Protein AF-A0A0C1KDZ0-F1 (afdb_monomer_lite)

Sequence (72 aa):
MQILLIYSLKADIKECMYIRMKTSKKAKYPTLQVVEGVREGKKVKQRTIAHLGMIKSQQDLQRLKNLADKLI

Foldseek 3Di:
DDWDDDDDDDDDDDKDWDWTWDDDPPDPFIWIFTWIFDDDDPDTDIDTDDTQGTDPDPVVVVVSVVVVVVVD

Radius of gyration: 13.08 Å; chains: 1; bounding box: 36×22×36 Å

pLDDT: mean 78.38, std 19.81, range [30.56, 94.56]

Structure (mmCIF, N/CA/C/O backbone):
data_AF-A0A0C1KDZ0-F1
#
_entry.id   AF-A0A0C1KDZ0-F1
#
loop_
_atom_site.group_PDB
_atom_site.id
_atom_site.type_symbol
_atom_site.label_atom_id
_atom_site.label_alt_id
_atom_site.label_comp_id
_atom_site.label_asym_id
_atom_site.label_entity_id
_atom_site.label_seq_id
_atom_site.pdbx_PDB_ins_code
_atom_site.Cartn_x
_atom_site.Cartn_y
_atom_site.Cartn_z
_atom_site.occupancy
_atom_site.B_iso_or_equiv
_atom_site.auth_seq_id
_atom_site.auth_comp_id
_atom_site.auth_asym_id
_atom_site.auth_atom_id
_atom_site.pdbx_PDB_model_num
ATOM 1 N N . MET A 1 1 ? 3.801 16.582 4.461 1.00 34.94 1 MET A N 1
ATOM 2 C CA . MET A 1 1 ? 3.554 15.154 4.162 1.00 34.94 1 MET A CA 1
ATOM 3 C C . MET A 1 1 ? 2.301 15.117 3.305 1.00 34.94 1 MET A C 1
ATOM 5 O O . MET A 1 1 ? 1.231 15.374 3.830 1.00 34.94 1 MET A O 1
ATOM 9 N N . GLN A 1 2 ? 2.446 14.978 1.988 1.00 30.56 2 GLN A N 1
ATOM 10 C CA . GLN A 1 2 ? 1.348 15.180 1.036 1.00 30.56 2 GLN A CA 1
ATOM 11 C C . GLN A 1 2 ? 0.661 13.829 0.791 1.00 30.56 2 GLN A C 1
ATOM 13 O O . GLN A 1 2 ? 1.302 12.890 0.323 1.00 30.56 2 GLN A O 1
ATOM 18 N N . ILE A 1 3 ? -0.602 13.699 1.204 1.00 43.22 3 ILE A N 1
ATOM 19 C CA . ILE A 1 3 ? -1.427 12.501 1.002 1.00 43.22 3 ILE A CA 1
ATOM 20 C C . ILE A 1 3 ? -2.363 12.819 -0.164 1.00 43.22 3 ILE A C 1
ATOM 22 O O . ILE A 1 3 ? -3.257 13.647 -0.022 1.00 43.22 3 ILE A O 1
ATOM 26 N N . LEU A 1 4 ? -2.131 12.192 -1.318 1.00 37.22 4 LEU A N 1
ATOM 27 C CA . LEU A 1 4 ? -3.050 12.244 -2.453 1.00 37.22 4 LEU A CA 1
ATOM 28 C C . LEU A 1 4 ? -4.104 11.144 -2.234 1.00 37.22 4 LEU A C 1
ATOM 30 O O . LEU A 1 4 ? -3.780 9.959 -2.320 1.00 37.22 4 LEU A O 1
ATOM 34 N N . LEU A 1 5 ? -5.325 11.535 -1.858 1.00 39.91 5 LEU A N 1
ATOM 35 C CA . LEU A 1 5 ? -6.486 10.644 -1.766 1.00 39.91 5 LEU A CA 1
ATOM 36 C C . LEU A 1 5 ? -6.959 10.335 -3.190 1.00 39.91 5 LEU A C 1
ATOM 38 O O . LEU A 1 5 ? -7.298 11.259 -3.925 1.00 39.91 5 LEU A O 1
ATOM 42 N N . ILE A 1 6 ? -6.992 9.064 -3.585 1.00 44.75 6 ILE A N 1
ATOM 43 C CA . ILE A 1 6 ? -7.574 8.649 -4.861 1.00 44.75 6 ILE A CA 1
ATOM 44 C C . ILE A 1 6 ? -8.635 7.578 -4.561 1.00 44.75 6 ILE A C 1
ATOM 46 O O . ILE A 1 6 ? -8.306 6.473 -4.147 1.00 44.75 6 ILE A O 1
ATOM 50 N N . TYR A 1 7 ? -9.889 8.002 -4.759 1.00 43.75 7 TYR A N 1
ATOM 51 C CA . TYR A 1 7 ? -11.188 7.315 -4.689 1.00 43.75 7 TYR A CA 1
ATOM 52 C C . TYR A 1 7 ? -11.678 6.796 -3.321 1.00 43.75 7 TYR A C 1
ATOM 54 O O . TYR A 1 7 ? -11.044 6.003 -2.636 1.00 43.75 7 TYR A O 1
ATOM 62 N N . SER A 1 8 ? -12.870 7.278 -2.946 1.00 39.47 8 SER A N 1
ATOM 63 C CA . SER A 1 8 ? -13.668 6.876 -1.787 1.00 39.47 8 SER A CA 1
ATOM 64 C C . SER A 1 8 ? -15.029 6.425 -2.318 1.00 39.47 8 SER A C 1
ATOM 66 O O . SER A 1 8 ? -15.787 7.244 -2.837 1.00 39.47 8 SER A O 1
ATOM 68 N N . LEU A 1 9 ? -15.319 5.125 -2.236 1.00 45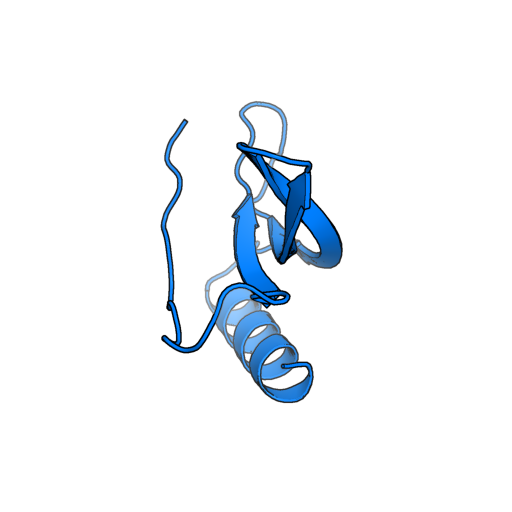.72 9 LEU A N 1
ATOM 69 C CA . LEU A 1 9 ? -16.661 4.596 -2.466 1.00 45.72 9 LEU A CA 1
ATOM 70 C C . LEU A 1 9 ? -17.434 4.675 -1.143 1.00 45.72 9 LEU A C 1
ATOM 72 O O . LEU A 1 9 ? -17.023 4.117 -0.128 1.00 45.72 9 LEU A O 1
ATOM 76 N N . LYS A 1 10 ? -18.522 5.451 -1.156 1.00 41.88 10 LYS A N 1
ATOM 77 C CA . LYS A 1 10 ? -19.493 5.583 -0.064 1.00 41.88 10 LYS A CA 1
ATOM 78 C C . LYS A 1 10 ? -20.283 4.284 0.089 1.00 41.88 10 LYS A C 1
ATOM 80 O O . LYS A 1 10 ? -21.041 3.952 -0.812 1.00 41.88 10 LYS A O 1
ATOM 85 N N . ALA A 1 11 ? -20.196 3.658 1.254 1.00 34.25 11 ALA A N 1
ATOM 86 C CA . ALA A 1 11 ? -21.305 3.016 1.964 1.00 34.25 11 ALA A CA 1
ATOM 87 C C . ALA A 1 11 ? -20.780 2.586 3.339 1.00 34.25 11 ALA A C 1
ATOM 89 O O . ALA A 1 11 ? -19.633 2.174 3.420 1.00 34.25 11 ALA A O 1
ATOM 90 N N . ASP A 1 12 ? -21.593 2.777 4.378 1.00 36.97 12 ASP A N 1
ATOM 91 C CA . ASP A 1 12 ? -21.511 2.268 5.755 1.00 36.97 12 ASP A CA 1
ATOM 92 C C . ASP A 1 12 ? -20.163 1.833 6.364 1.00 36.97 12 ASP A C 1
ATOM 94 O O . ASP A 1 12 ? -19.396 1.057 5.818 1.00 36.97 12 ASP A O 1
ATOM 98 N N . ILE A 1 13 ? -19.917 2.296 7.592 1.00 43.66 13 ILE A N 1
ATOM 99 C CA . ILE A 1 13 ? -18.659 2.226 8.356 1.00 43.66 13 ILE A CA 1
ATOM 100 C C . ILE A 1 13 ? -18.297 0.779 8.760 1.00 43.66 13 ILE A C 1
ATOM 102 O O . ILE A 1 13 ? -18.296 0.426 9.940 1.00 43.66 13 ILE A O 1
ATOM 106 N N . LYS A 1 14 ? -17.968 -0.059 7.779 1.00 45.38 14 LYS A N 1
ATOM 107 C CA . LYS A 1 14 ? -17.373 -1.387 7.907 1.00 45.38 14 LYS A CA 1
ATOM 108 C C . LYS A 1 14 ? -16.390 -1.564 6.743 1.00 45.38 14 LYS A C 1
ATOM 110 O O . LYS A 1 14 ? -16.772 -1.924 5.644 1.00 45.38 14 LYS A O 1
ATOM 115 N N . GLU A 1 15 ? -15.127 -1.243 7.018 1.00 55.19 15 GLU A N 1
ATOM 116 C CA . GLU A 1 15 ? -13.950 -1.673 6.241 1.00 55.19 15 GLU A CA 1
ATOM 117 C C . GLU A 1 15 ? -1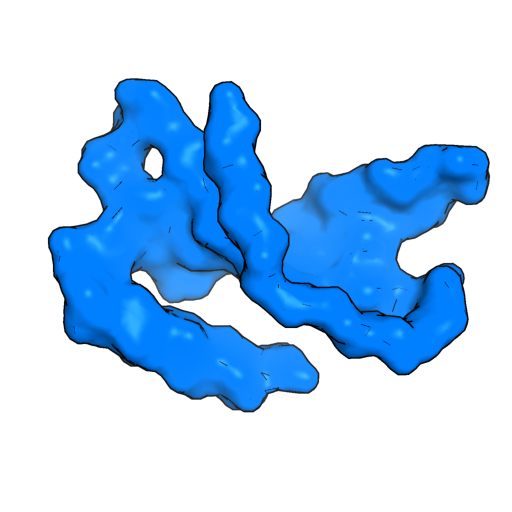3.841 -1.135 4.802 1.00 55.19 15 GLU A C 1
ATOM 119 O O . GLU A 1 15 ? -13.937 -1.850 3.811 1.00 55.19 15 GLU A O 1
ATOM 124 N N . CYS A 1 16 ? -13.550 0.164 4.670 1.00 71.56 16 CYS A N 1
ATOM 125 C CA . CYS A 1 16 ? -13.132 0.718 3.383 1.00 71.56 16 CYS A CA 1
ATOM 126 C C . CYS A 1 16 ? -11.657 0.374 3.127 1.00 71.56 16 CYS A C 1
ATOM 128 O O . CYS A 1 16 ? -10.757 1.034 3.666 1.00 71.56 16 CYS A O 1
ATOM 130 N N . MET A 1 17 ? -11.404 -0.642 2.302 1.00 84.50 17 MET A N 1
ATOM 131 C CA . MET A 1 17 ? -10.107 -0.828 1.652 1.00 84.50 17 MET A CA 1
ATOM 132 C C . MET A 1 17 ? -9.954 0.196 0.519 1.00 84.50 17 MET A C 1
ATOM 134 O O . MET A 1 17 ? -10.897 0.471 -0.217 1.00 84.50 17 MET A O 1
ATOM 138 N N . TYR A 1 18 ? -8.775 0.798 0.385 1.00 85.75 18 TYR A N 1
ATOM 139 C CA . TYR A 1 18 ? -8.457 1.726 -0.700 1.00 85.75 18 TYR A CA 1
ATOM 140 C C . TYR A 1 18 ? -6.965 1.704 -1.024 1.00 85.75 18 TYR A C 1
ATOM 142 O O . TYR A 1 18 ? -6.128 1.208 -0.263 1.00 85.75 18 TYR A O 1
ATOM 150 N N . ILE A 1 19 ? -6.622 2.269 -2.178 1.00 89.00 19 ILE A N 1
ATOM 151 C CA . ILE A 1 19 ? -5.247 2.337 -2.656 1.00 89.00 19 ILE A CA 1
ATOM 152 C C . ILE A 1 19 ? -4.625 3.667 -2.255 1.00 89.00 19 ILE A C 1
ATOM 154 O O . ILE A 1 19 ? -5.181 4.743 -2.470 1.00 89.00 19 ILE A O 1
ATOM 158 N N . ARG A 1 20 ? -3.422 3.601 -1.694 1.00 88.69 20 ARG A N 1
ATOM 159 C CA . ARG A 1 20 ? -2.653 4.769 -1.277 1.00 88.69 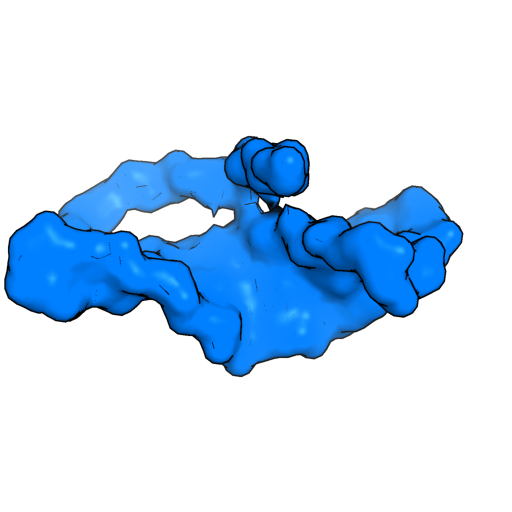20 ARG A CA 1
ATOM 160 C C . ARG A 1 20 ? -1.269 4.747 -1.898 1.00 88.69 20 ARG A C 1
ATOM 162 O O . ARG A 1 20 ? -0.565 3.742 -1.868 1.00 88.69 20 ARG A O 1
ATOM 169 N N . MET A 1 21 ? -0.825 5.911 -2.355 1.00 91.69 21 MET A N 1
ATOM 170 C CA . MET A 1 21 ? 0.579 6.152 -2.660 1.00 91.69 21 MET A CA 1
ATOM 171 C C . MET A 1 21 ? 1.296 6.697 -1.420 1.00 91.69 21 MET A C 1
ATOM 173 O O . MET A 1 21 ? 0.895 7.705 -0.832 1.00 91.69 21 MET A O 1
ATOM 177 N N . LYS A 1 22 ? 2.362 6.018 -0.999 1.00 90.94 22 LYS A N 1
ATOM 178 C CA . LYS A 1 22 ? 3.211 6.417 0.122 1.00 90.94 22 LYS A CA 1
ATOM 179 C C . LYS A 1 22 ? 4.531 6.965 -0.398 1.00 90.94 22 LYS A C 1
ATOM 181 O O . LYS A 1 22 ? 5.289 6.269 -1.070 1.00 90.94 22 LYS A O 1
ATOM 186 N N . THR A 1 23 ? 4.815 8.207 -0.028 1.00 90.94 23 THR A N 1
ATOM 187 C CA . THR A 1 23 ? 6.098 8.874 -0.251 1.00 90.94 23 THR A CA 1
ATOM 188 C C . THR A 1 23 ? 6.808 9.063 1.090 1.00 90.94 23 THR A C 1
ATOM 190 O O . THR A 1 23 ? 6.175 9.259 2.129 1.00 90.94 23 THR A O 1
ATOM 193 N N . SER A 1 24 ? 8.134 8.954 1.098 1.00 86.75 24 SER A N 1
ATOM 194 C CA . SER A 1 24 ? 8.966 9.171 2.284 1.00 86.75 24 SER A CA 1
ATOM 195 C C . SER A 1 24 ? 10.234 9.896 1.868 1.00 86.75 24 SER A C 1
ATOM 197 O O . SER A 1 24 ? 10.800 9.570 0.832 1.00 86.75 24 SER A O 1
ATOM 199 N N . LYS A 1 25 ? 10.723 10.819 2.706 1.00 86.50 25 LYS A N 1
ATOM 200 C CA . LYS A 1 25 ? 11.990 11.531 2.463 1.00 86.50 25 LYS A CA 1
ATOM 201 C C . LYS A 1 25 ? 13.199 10.588 2.361 1.00 86.50 25 LYS A C 1
ATOM 203 O O . LYS A 1 25 ? 14.198 10.954 1.763 1.00 86.50 25 LYS A O 1
ATOM 208 N N . LYS A 1 26 ? 13.111 9.391 2.955 1.00 87.69 26 LYS A N 1
ATOM 209 C CA . LYS A 1 26 ? 14.174 8.370 2.926 1.00 87.69 26 LYS A CA 1
ATOM 210 C C . LYS A 1 26 ? 14.049 7.389 1.755 1.00 87.69 26 LYS A C 1
ATOM 212 O O . LYS A 1 26 ? 14.977 6.630 1.507 1.00 87.69 26 LYS A O 1
ATOM 217 N N . ALA A 1 27 ? 12.899 7.343 1.081 1.00 83.31 27 ALA A N 1
ATOM 218 C CA . ALA A 1 27 ? 12.658 6.389 0.005 1.00 83.31 27 ALA A CA 1
ATOM 219 C C . ALA A 1 27 ? 12.980 7.031 -1.347 1.00 83.31 27 ALA A C 1
ATOM 221 O O . ALA A 1 27 ? 12.484 8.113 -1.646 1.00 83.31 27 ALA A O 1
ATOM 222 N N . LYS A 1 28 ? 13.764 6.335 -2.180 1.00 88.31 28 LYS A N 1
ATOM 223 C CA . LYS A 1 28 ? 14.121 6.802 -3.530 1.00 88.31 28 LYS A CA 1
ATOM 224 C C . LYS A 1 28 ? 12.905 6.909 -4.461 1.00 88.31 28 LYS A C 1
ATOM 226 O O . LYS A 1 28 ? 12.889 7.767 -5.334 1.00 88.31 28 LYS A O 1
ATOM 231 N N . TYR A 1 29 ? 11.895 6.058 -4.264 1.00 91.50 29 TYR A N 1
ATOM 232 C CA . TYR A 1 29 ? 10.691 6.008 -5.094 1.00 91.50 29 TYR A CA 1
ATOM 233 C C . TYR A 1 29 ? 9.415 5.909 -4.241 1.00 91.50 29 TYR A C 1
ATOM 235 O O . TYR A 1 29 ? 9.443 5.288 -3.171 1.00 91.50 29 TYR A O 1
ATOM 243 N N . PRO A 1 30 ? 8.282 6.474 -4.702 1.00 92.50 30 PRO A N 1
ATOM 244 C CA . PRO A 1 30 ? 6.971 6.235 -4.105 1.00 92.50 30 PRO A CA 1
ATOM 245 C C . PRO A 1 30 ? 6.588 4.751 -4.149 1.00 92.50 30 PRO A C 1
ATOM 247 O O . PRO A 1 30 ? 7.010 4.010 -5.034 1.00 92.50 30 PRO A O 1
ATOM 250 N N . THR A 1 31 ? 5.757 4.311 -3.206 1.00 92.19 31 THR A N 1
ATOM 251 C CA . THR A 1 31 ? 5.235 2.934 -3.153 1.00 92.19 31 THR A CA 1
ATOM 252 C C . THR A 1 31 ? 3.715 2.950 -3.168 1.00 92.19 31 THR A C 1
ATOM 254 O O . THR A 1 31 ? 3.107 3.733 -2.437 1.00 92.19 31 THR A O 1
ATOM 257 N N . LEU A 1 32 ? 3.100 2.083 -3.969 1.00 92.50 32 LEU A N 1
ATOM 258 C CA . LEU A 1 32 ? 1.655 1.878 -3.969 1.00 92.50 32 LEU A CA 1
ATOM 259 C C . LEU A 1 32 ? 1.286 0.803 -2.938 1.00 92.50 32 LEU A C 1
ATO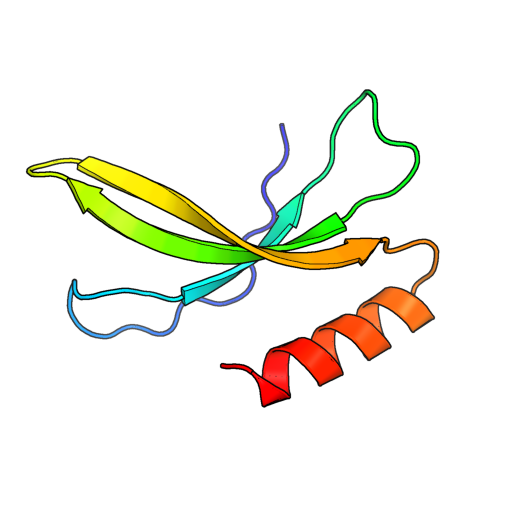M 261 O O . LEU A 1 32 ? 1.950 -0.232 -2.842 1.00 92.50 32 LEU A O 1
ATOM 265 N N . GLN A 1 33 ? 0.257 1.063 -2.140 1.00 91.62 33 GLN A N 1
ATOM 266 C CA . GLN A 1 33 ? -0.168 0.213 -1.032 1.00 91.62 33 GLN A CA 1
ATOM 267 C C . GLN A 1 33 ? -1.683 0.035 -1.043 1.00 91.62 33 GLN A C 1
ATOM 269 O O . GLN A 1 33 ? -2.408 0.979 -1.354 1.00 91.62 33 GLN A O 1
ATOM 274 N N . VAL A 1 34 ? -2.140 -1.144 -0.631 1.00 90.56 34 VAL A N 1
ATOM 275 C CA . VAL A 1 34 ? -3.531 -1.371 -0.229 1.00 90.56 34 VAL A CA 1
ATOM 276 C C . VAL A 1 34 ? -3.616 -1.099 1.262 1.00 90.56 34 VAL A C 1
ATOM 278 O O . VAL A 1 34 ? -2.824 -1.635 2.047 1.00 90.56 34 VAL A O 1
ATOM 281 N N . VAL A 1 35 ? -4.544 -0.242 1.656 1.00 89.50 35 VAL A N 1
ATOM 282 C CA . VAL A 1 35 ? -4.765 0.131 3.048 1.00 89.50 35 VAL A CA 1
ATOM 283 C C . VAL A 1 35 ? -6.232 -0.037 3.401 1.00 89.50 35 VAL A C 1
ATOM 285 O O . VAL A 1 35 ? -7.105 0.130 2.562 1.00 89.50 35 VAL A O 1
ATOM 288 N N . GLU A 1 36 ? -6.490 -0.345 4.657 1.00 87.50 36 GLU A N 1
ATOM 289 C CA . GLU A 1 36 ? -7.820 -0.524 5.217 1.00 87.50 36 GLU A CA 1
ATOM 290 C C . GLU A 1 36 ? -8.062 0.521 6.304 1.00 87.50 36 GLU A C 1
ATOM 292 O O . GLU A 1 36 ? -7.178 0.817 7.117 1.00 87.50 36 GLU A O 1
ATOM 297 N N . GLY A 1 37 ? -9.261 1.100 6.317 1.00 85.75 37 GLY A N 1
ATOM 298 C CA . GLY A 1 37 ? -9.743 1.904 7.435 1.00 85.75 37 GLY A CA 1
ATOM 299 C C . GLY A 1 37 ? -10.324 1.019 8.536 1.00 85.75 37 GLY A C 1
ATOM 300 O O . GLY A 1 37 ? -11.479 0.618 8.445 1.00 85.75 37 GLY A O 1
ATOM 301 N N . VAL A 1 38 ? -9.560 0.776 9.601 1.00 84.44 38 VAL A N 1
ATOM 302 C CA . VAL A 1 38 ? -10.018 0.025 10.779 1.00 84.44 38 VAL A CA 1
ATOM 303 C C . VAL A 1 38 ? -10.538 1.005 11.827 1.00 84.44 38 VAL A C 1
ATOM 305 O O . VAL A 1 38 ? -9.835 1.941 12.227 1.00 84.44 38 VAL A O 1
ATOM 308 N N . ARG A 1 39 ? -11.779 0.816 12.288 1.00 83.38 39 ARG A N 1
ATOM 309 C CA . ARG A 1 39 ? -12.360 1.635 13.360 1.00 83.38 39 ARG A CA 1
ATOM 310 C C . ARG A 1 39 ? -12.017 1.045 14.723 1.00 83.38 39 ARG A C 1
ATOM 312 O O . ARG A 1 39 ? -12.456 -0.042 15.071 1.00 83.38 39 ARG A O 1
ATOM 319 N N . GLU A 1 40 ? -11.305 1.819 15.527 1.00 83.44 40 GLU A N 1
ATOM 320 C CA . GLU A 1 40 ? -11.023 1.514 16.926 1.00 83.44 40 GLU A CA 1
ATOM 321 C C . GLU A 1 40 ? -11.783 2.515 17.808 1.00 83.44 40 GLU A C 1
ATOM 323 O O . GLU A 1 40 ? -11.360 3.656 18.036 1.00 83.44 40 GLU A O 1
ATOM 328 N N . GLY A 1 41 ? -12.973 2.105 18.258 1.00 85.81 41 GLY A N 1
ATOM 329 C CA . GLY A 1 41 ? -13.881 2.934 19.051 1.00 85.81 41 GLY A CA 1
ATOM 330 C C . GLY A 1 41 ? -14.330 4.201 18.309 1.00 85.81 41 GLY A C 1
ATOM 331 O O . GLY A 1 41 ? -15.072 4.149 17.323 1.00 85.81 41 GLY A O 1
ATOM 332 N N . LYS A 1 42 ? -13.886 5.369 18.796 1.00 86.62 42 LYS A N 1
ATOM 333 C CA . LYS A 1 42 ? -14.198 6.686 18.204 1.00 86.62 42 LYS A CA 1
ATOM 334 C C . LYS A 1 42 ? -13.204 7.132 17.123 1.00 86.62 42 LYS A C 1
ATOM 336 O O . LYS A 1 42 ? -13.411 8.185 16.530 1.00 86.62 42 LYS A O 1
ATOM 341 N N . LYS A 1 43 ? -12.127 6.380 16.874 1.00 83.38 43 LYS A N 1
ATOM 342 C CA . LYS A 1 43 ? -11.075 6.746 15.913 1.00 83.38 43 LYS A CA 1
ATOM 343 C C . LYS A 1 43 ? -11.039 5.762 14.748 1.00 83.38 43 LYS A C 1
ATOM 345 O O . LYS A 1 43 ? -11.304 4.579 14.926 1.00 83.38 43 LYS A O 1
ATOM 350 N N . VAL A 1 44 ? -10.673 6.250 13.565 1.00 82.88 44 VAL A N 1
ATOM 351 C CA . VAL A 1 44 ? -10.361 5.411 12.399 1.00 82.88 44 VAL A CA 1
ATOM 352 C C . VAL A 1 44 ? -8.853 5.440 12.194 1.00 82.88 44 VAL A C 1
ATOM 354 O O . VAL A 1 44 ? -8.260 6.514 12.076 1.00 82.88 44 VAL A O 1
ATOM 357 N N . LYS A 1 45 ? -8.228 4.265 12.183 1.00 85.31 45 LYS A N 1
ATOM 358 C CA . LYS A 1 45 ? -6.813 4.080 11.868 1.00 85.31 45 LYS A CA 1
ATOM 359 C C . LYS A 1 45 ? -6.676 3.472 10.480 1.00 85.31 45 LYS A C 1
ATOM 361 O O . LYS A 1 45 ? -7.534 2.728 10.022 1.00 85.31 45 LYS A O 1
ATOM 366 N N . GLN A 1 46 ? -5.574 3.796 9.814 1.00 87.62 46 GLN A N 1
ATOM 367 C CA . GLN A 1 46 ? -5.213 3.170 8.546 1.00 87.62 46 GLN A CA 1
ATOM 368 C C . GLN A 1 46 ? -4.288 1.988 8.830 1.00 87.62 46 GLN A C 1
ATOM 370 O O . GLN A 1 46 ? -3.215 2.177 9.408 1.00 87.62 46 GLN A O 1
ATOM 375 N N . ARG A 1 47 ? -4.668 0.791 8.397 1.00 89.81 47 ARG A N 1
ATOM 376 C CA . ARG A 1 47 ? -3.824 -0.405 8.425 1.00 89.81 47 ARG A CA 1
ATOM 377 C C . ARG A 1 47 ? -3.310 -0.679 7.017 1.00 89.81 47 ARG A C 1
ATOM 379 O O . ARG A 1 47 ? -4.075 -0.638 6.065 1.00 89.81 47 ARG A O 1
ATOM 386 N N . THR A 1 48 ? -2.010 -0.923 6.856 1.00 91.19 48 THR A N 1
ATOM 387 C CA . THR A 1 48 ? -1.481 -1.386 5.560 1.00 91.19 48 THR A CA 1
ATOM 388 C C . THR A 1 48 ? -1.747 -2.876 5.424 1.00 91.19 48 THR A C 1
ATOM 390 O O . THR A 1 48 ? -1.340 -3.640 6.295 1.00 91.19 48 THR A O 1
ATOM 393 N N . ILE A 1 49 ? -2.415 -3.260 4.340 1.00 90.56 49 ILE A N 1
ATOM 394 C CA . ILE A 1 49 ? -2.773 -4.646 4.033 1.00 90.56 49 ILE A CA 1
ATOM 395 C C . ILE A 1 49 ? -1.736 -5.265 3.104 1.00 90.56 49 ILE A C 1
ATOM 397 O O . ILE A 1 49 ? -1.263 -6.368 3.351 1.00 90.56 49 ILE A O 1
ATOM 401 N N . ALA A 1 50 ? -1.327 -4.528 2.069 1.00 89.19 50 ALA A N 1
ATOM 402 C CA . ALA A 1 50 ? -0.346 -5.010 1.108 1.00 89.19 50 ALA A CA 1
ATOM 403 C C . ALA A 1 50 ? 0.502 -3.880 0.519 1.00 89.19 50 ALA A C 1
ATOM 405 O O . ALA A 1 50 ? 0.057 -2.739 0.364 1.00 89.19 50 ALA A O 1
ATOM 406 N N . HIS A 1 51 ? 1.731 -4.223 0.141 1.00 91.50 51 HIS A N 1
ATOM 407 C CA . HIS A 1 51 ? 2.601 -3.386 -0.676 1.00 91.50 51 HIS A CA 1
ATOM 408 C C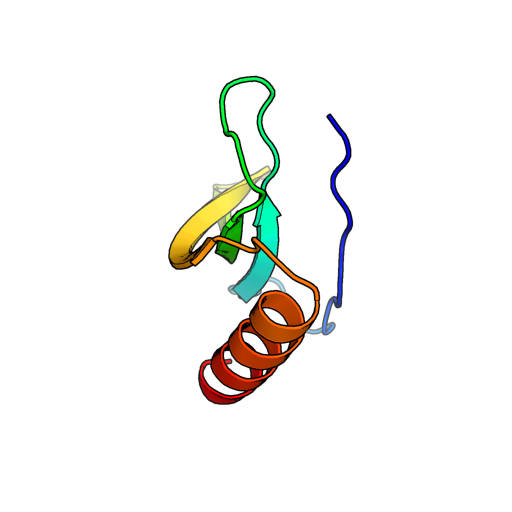 . HIS A 1 51 ? 2.531 -3.893 -2.117 1.00 91.50 51 HIS A C 1
ATOM 410 O O . HIS A 1 51 ? 2.973 -5.002 -2.394 1.00 91.50 51 HIS A O 1
ATOM 416 N N . LEU A 1 52 ? 1.985 -3.090 -3.031 1.00 90.50 52 LEU A N 1
ATOM 417 C CA . LEU A 1 52 ? 1.816 -3.490 -4.432 1.00 90.50 52 LEU A CA 1
ATOM 418 C C . LEU A 1 52 ? 3.115 -3.339 -5.231 1.00 90.50 52 LEU A C 1
ATOM 420 O O . LEU A 1 52 ? 3.400 -4.137 -6.118 1.00 90.50 52 LEU A O 1
ATOM 424 N N . GLY A 1 53 ? 3.919 -2.321 -4.917 1.00 92.19 53 GLY A N 1
ATOM 425 C CA . GLY A 1 53 ? 5.216 -2.119 -5.558 1.00 92.19 53 GLY A CA 1
ATOM 426 C C . GLY A 1 53 ? 5.686 -0.670 -5.565 1.00 92.19 53 GLY A C 1
ATOM 427 O O . GLY A 1 53 ? 4.965 0.248 -5.167 1.00 92.19 53 GLY A O 1
ATOM 428 N N . MET A 1 54 ? 6.925 -0.473 -6.016 1.00 94.56 54 MET A N 1
ATOM 429 C CA . MET A 1 54 ? 7.524 0.850 -6.202 1.00 94.56 54 MET A CA 1
ATOM 430 C C . MET A 1 54 ? 7.148 1.436 -7.562 1.00 94.56 54 MET A C 1
ATOM 432 O O . MET A 1 54 ? 7.124 0.725 -8.563 1.00 94.56 54 MET A O 1
ATOM 436 N N . ILE A 1 55 ? 6.928 2.746 -7.597 1.00 93.88 55 ILE A N 1
ATOM 437 C CA . ILE A 1 55 ? 6.621 3.501 -8.811 1.00 93.88 55 ILE A CA 1
ATOM 438 C C . ILE A 1 55 ? 7.912 4.193 -9.259 1.00 93.88 55 ILE A C 1
ATOM 440 O O . ILE A 1 55 ? 8.261 5.252 -8.737 1.00 93.88 55 ILE A O 1
ATOM 444 N N . LYS A 1 56 ? 8.657 3.575 -10.184 1.00 93.44 56 LYS A N 1
ATOM 445 C CA . LYS A 1 56 ? 9.885 4.166 -10.752 1.00 93.44 56 LYS A CA 1
ATOM 446 C C . LYS A 1 56 ? 9.587 4.984 -12.009 1.00 93.44 56 LYS A C 1
ATOM 448 O O . LYS A 1 56 ? 10.351 5.880 -12.348 1.00 93.44 56 LYS A O 1
ATOM 453 N N . SER A 1 57 ? 8.476 4.676 -12.672 1.00 93.94 57 SER A N 1
ATOM 454 C CA . SER A 1 57 ? 8.019 5.286 -13.916 1.00 93.94 57 SER A CA 1
ATOM 455 C C . SER A 1 57 ? 6.490 5.408 -13.963 1.00 93.94 57 SER A C 1
ATOM 457 O O . SER A 1 57 ? 5.767 4.805 -13.165 1.00 93.94 57 SER A O 1
ATOM 459 N N . GLN A 1 58 ? 5.977 6.156 -14.941 1.00 90.88 58 GLN A N 1
ATOM 460 C CA . GLN A 1 58 ? 4.536 6.233 -15.202 1.00 90.88 58 GLN A CA 1
ATOM 461 C C . GLN A 1 58 ? 3.950 4.883 -15.655 1.00 90.88 58 GLN A C 1
ATOM 463 O O . GLN A 1 58 ? 2.808 4.566 -15.323 1.00 90.88 58 GLN A O 1
ATOM 468 N N . GLN A 1 59 ? 4.738 4.058 -16.351 1.00 94.25 59 GLN A N 1
ATOM 469 C CA . GLN A 1 59 ? 4.324 2.713 -16.752 1.00 94.25 59 GLN A CA 1
ATOM 470 C C . GLN A 1 59 ? 4.123 1.801 -15.533 1.00 94.25 59 GLN A C 1
ATOM 472 O O . GLN A 1 59 ? 3.137 1.065 -15.476 1.00 94.25 59 GLN A O 1
ATOM 477 N N . ASP A 1 60 ? 4.993 1.906 -14.521 1.00 91.81 60 ASP A 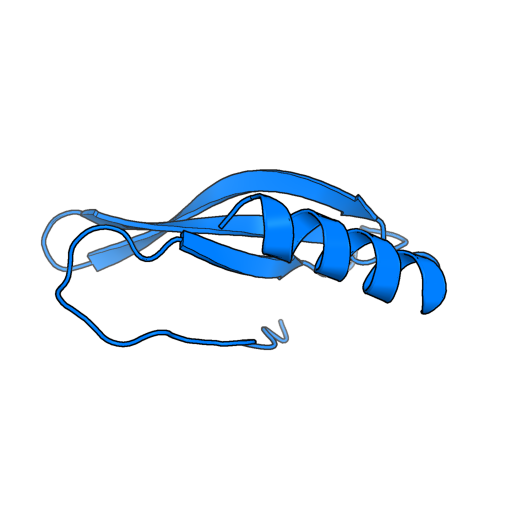N 1
ATOM 478 C CA . ASP A 1 60 ? 4.819 1.186 -13.253 1.00 91.81 60 ASP A CA 1
ATOM 479 C C . ASP A 1 60 ? 3.524 1.597 -12.559 1.00 91.81 60 ASP A C 1
ATOM 481 O O . ASP A 1 60 ? 2.791 0.742 -12.068 1.00 91.81 60 ASP A O 1
ATOM 485 N N . LEU A 1 61 ? 3.214 2.898 -12.547 1.00 89.88 61 LEU A N 1
ATOM 486 C CA . LEU A 1 61 ? 1.975 3.397 -11.956 1.00 89.88 61 LEU A CA 1
ATOM 487 C C . LEU A 1 61 ? 0.751 2.774 -12.630 1.00 89.88 61 LEU A C 1
ATOM 489 O O . LEU A 1 61 ? -0.140 2.299 -11.930 1.00 89.88 61 LEU A O 1
ATOM 493 N N . GLN A 1 62 ? 0.712 2.746 -13.964 1.00 92.81 62 GLN A N 1
ATOM 494 C CA . GLN A 1 62 ? -0.412 2.154 -14.689 1.00 92.81 62 GLN A CA 1
ATOM 495 C C . GLN A 1 62 ? -0.515 0.647 -14.431 1.00 92.81 62 GLN A C 1
ATOM 497 O O . GLN A 1 62 ? -1.600 0.144 -14.152 1.00 92.81 62 GLN A O 1
ATOM 502 N N . ARG A 1 63 ? 0.613 -0.073 -14.450 1.00 94.00 63 ARG A N 1
ATOM 503 C CA . ARG A 1 63 ? 0.645 -1.516 -14.170 1.00 94.00 63 ARG A CA 1
ATOM 504 C C . ARG A 1 63 ? 0.139 -1.831 -12.762 1.00 94.00 63 ARG A C 1
ATOM 506 O O . ARG A 1 63 ? -0.630 -2.770 -12.588 1.00 94.00 63 ARG A O 1
ATOM 513 N N . LEU A 1 64 ? 0.568 -1.054 -11.769 1.00 92.06 64 LEU A N 1
ATOM 514 C CA . LEU A 1 64 ? 0.187 -1.241 -10.370 1.00 92.06 64 LEU A CA 1
ATOM 515 C C . LEU A 1 64 ? -1.265 -0.829 -10.097 1.00 92.06 64 LEU A C 1
ATOM 517 O O . LEU A 1 64 ? -1.909 -1.469 -9.273 1.00 92.06 64 LEU A O 1
ATOM 521 N N . LYS A 1 65 ? -1.796 0.180 -10.799 1.00 88.19 65 LYS A N 1
ATOM 522 C CA . LYS A 1 65 ? -3.231 0.510 -10.771 1.00 88.19 65 LYS A CA 1
ATOM 523 C C . LYS A 1 65 ? -4.073 -0.621 -11.354 1.00 88.19 65 LYS A C 1
ATOM 525 O O . LYS A 1 65 ? -4.938 -1.127 -10.661 1.00 88.19 65 LYS A O 1
ATOM 530 N N . ASN A 1 66 ? -3.724 -1.113 -12.543 1.00 90.81 66 ASN A N 1
ATOM 531 C CA . ASN A 1 66 ? -4.424 -2.243 -13.161 1.00 90.81 66 ASN A CA 1
ATOM 532 C C . ASN A 1 66 ? -4.362 -3.520 -12.301 1.00 90.81 66 ASN A C 1
ATOM 534 O O . ASN A 1 66 ? -5.248 -4.364 -12.382 1.00 90.81 66 ASN A O 1
ATOM 538 N N . LEU A 1 67 ? -3.285 -3.707 -11.527 1.00 89.00 67 LEU A N 1
ATOM 539 C CA . LEU A 1 67 ? -3.184 -4.792 -10.550 1.00 89.00 67 LEU A CA 1
ATOM 540 C C . LEU A 1 67 ? -4.129 -4.550 -9.370 1.00 89.00 67 LEU A C 1
ATOM 542 O O . LEU A 1 67 ? -4.819 -5.471 -8.955 1.00 89.00 67 LEU A O 1
ATOM 546 N N . ALA A 1 68 ? -4.146 -3.327 -8.840 1.00 86.56 68 ALA A N 1
ATOM 547 C CA . ALA A 1 68 ? -5.014 -2.947 -7.736 1.00 86.56 68 ALA A CA 1
ATOM 548 C C . ALA A 1 68 ? -6.497 -3.109 -8.090 1.00 86.56 68 ALA A C 1
ATOM 550 O O . ALA A 1 68 ? -7.219 -3.711 -7.311 1.00 86.56 68 ALA A O 1
ATOM 551 N N . ASP A 1 69 ? -6.911 -2.684 -9.284 1.00 83.88 69 ASP A N 1
ATOM 552 C CA . ASP A 1 69 ? -8.293 -2.797 -9.775 1.00 83.88 69 ASP A CA 1
ATOM 553 C C . ASP A 1 69 ? -8.774 -4.255 -9.921 1.00 83.88 69 ASP A C 1
ATOM 555 O O . ASP A 1 69 ? -9.958 -4.506 -10.102 1.00 83.88 69 ASP A O 1
ATOM 559 N N . LYS A 1 70 ? -7.862 -5.238 -9.887 1.00 85.44 70 LYS A N 1
ATOM 560 C CA . LYS A 1 70 ? -8.205 -6.671 -9.870 1.00 85.44 70 LYS A CA 1
ATOM 561 C C . LYS A 1 70 ? -8.299 -7.255 -8.458 1.00 85.44 70 LYS A C 1
ATOM 563 O O . LYS A 1 70 ? -8.684 -8.411 -8.317 1.00 85.44 70 LYS A O 1
ATOM 568 N N . LEU A 1 71 ? -7.849 -6.517 -7.444 1.00 75.62 71 LEU A N 1
ATOM 569 C CA . LEU A 1 71 ? -7.722 -6.976 -6.057 1.00 75.62 71 LEU A CA 1
ATOM 570 C C . LEU A 1 71 ? -8.809 -6.413 -5.134 1.00 75.62 71 LEU A C 1
ATOM 572 O O . LEU A 1 71 ? -9.015 -6.976 -4.061 1.00 75.62 71 LEU A O 1
ATOM 576 N N . ILE A 1 72 ? -9.448 -5.310 -5.526 1.00 68.62 72 ILE A N 1
ATOM 577 C CA . ILE A 1 72 ? -10.533 -4.618 -4.814 1.00 68.62 72 ILE A CA 1
ATOM 578 C C . ILE A 1 72 ? -11.689 -4.356 -5.774 1.00 68.62 72 ILE A C 1
ATOM 580 O O . ILE A 1 72 ? -12.837 -4.341 -5.285 1.00 68.62 72 ILE A O 1
#

Secondary structure (DSSP, 8-state):
----B-------SS--EEEEEE--TT-SS-EEEEEEEEEETTEEEEEEEEEEEE-SSHHHHHHHHHHHTTT-